Protein AF-A0A968AQL8-F1 (afdb_monomer_lite)

pLDDT: mean 82.41, std 13.38, range [47.81, 93.81]

St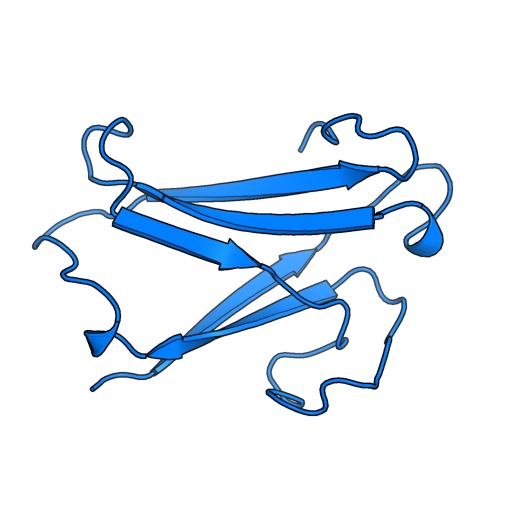ructure (mmCIF, N/CA/C/O backbone):
data_AF-A0A968AQL8-F1
#
_entry.id   AF-A0A968AQL8-F1
#
loop_
_atom_site.group_PDB
_atom_site.id
_atom_site.type_symbol
_atom_site.label_atom_id
_atom_site.label_alt_id
_atom_site.label_comp_id
_atom_site.label_asym_id
_atom_site.label_entity_id
_atom_site.label_seq_id
_atom_site.pdbx_PDB_ins_code
_atom_site.Cartn_x
_atom_site.Cartn_y
_atom_site.Cartn_z
_atom_site.occupancy
_atom_site.B_iso_or_equiv
_atom_site.auth_seq_id
_atom_site.auth_comp_id
_atom_site.auth_asym_id
_atom_site.auth_atom_id
_atom_site.pdbx_PDB_model_num
ATOM 1 N N . VAL A 1 1 ? 8.479 -11.910 -16.447 1.00 68.00 1 VAL A N 1
ATOM 2 C CA . VAL A 1 1 ? 7.707 -11.912 -15.195 1.00 68.00 1 VAL A CA 1
ATOM 3 C C . VAL A 1 1 ? 8.489 -12.411 -13.990 1.00 68.00 1 VAL A C 1
ATOM 5 O O . VAL A 1 1 ? 8.815 -13.591 -13.899 1.00 68.00 1 VAL A O 1
ATOM 8 N N . LYS A 1 2 ? 8.787 -11.506 -13.060 1.00 81.94 2 LYS A N 1
ATOM 9 C CA . LYS A 1 2 ? 9.075 -11.821 -11.658 1.00 81.94 2 LYS A CA 1
ATOM 10 C C . LYS A 1 2 ? 7.843 -11.477 -10.827 1.00 81.94 2 LYS A C 1
ATOM 12 O O . LYS A 1 2 ? 7.105 -10.562 -11.182 1.00 81.94 2 LYS A O 1
ATOM 17 N N . THR A 1 3 ? 7.646 -12.192 -9.735 1.00 85.75 3 THR A N 1
ATOM 18 C CA . THR A 1 3 ? 6.585 -11.909 -8.769 1.00 85.75 3 THR A CA 1
ATOM 19 C C . THR A 1 3 ? 7.210 -11.240 -7.557 1.00 85.75 3 THR A C 1
ATOM 21 O O . THR A 1 3 ? 8.249 -11.694 -7.075 1.00 85.75 3 THR A O 1
ATOM 24 N N . TYR A 1 4 ? 6.594 -10.159 -7.095 1.00 86.19 4 TYR A N 1
ATOM 25 C CA . TYR A 1 4 ? 7.004 -9.426 -5.908 1.00 86.19 4 TYR A CA 1
ATOM 26 C C . TYR A 1 4 ? 5.840 -9.360 -4.934 1.00 86.19 4 TYR A C 1
ATOM 28 O O . TYR A 1 4 ? 4.697 -9.181 -5.346 1.00 86.19 4 TYR A O 1
ATOM 36 N N . SER A 1 5 ? 6.153 -9.453 -3.649 1.00 87.94 5 SER A N 1
ATOM 37 C CA . SER A 1 5 ? 5.179 -9.304 -2.577 1.00 87.94 5 SER A CA 1
ATOM 38 C C . SER A 1 5 ? 5.611 -8.173 -1.665 1.00 87.94 5 SER A C 1
ATOM 40 O O . SER A 1 5 ? 6.804 -7.941 -1.451 1.00 87.94 5 SER A O 1
ATOM 42 N N . VAL A 1 6 ? 4.627 -7.461 -1.142 1.00 88.62 6 VAL A N 1
ATOM 43 C CA . VAL A 1 6 ? 4.817 -6.330 -0.246 1.00 88.62 6 VAL A CA 1
ATOM 44 C C . VAL A 1 6 ? 3.885 -6.492 0.942 1.00 88.62 6 VAL A C 1
ATOM 46 O O . VAL A 1 6 ? 2.754 -6.946 0.792 1.00 88.62 6 VAL A O 1
ATOM 49 N N . SER A 1 7 ? 4.385 -6.155 2.127 1.00 89.12 7 SER A N 1
ATOM 50 C CA . SER A 1 7 ? 3.649 -6.259 3.380 1.00 89.12 7 SER A CA 1
ATOM 51 C C . SER A 1 7 ? 3.958 -5.051 4.254 1.00 89.12 7 SER A C 1
ATOM 53 O O . SER A 1 7 ? 5.118 -4.647 4.371 1.00 89.12 7 SER A O 1
ATOM 55 N N . PHE A 1 8 ? 2.920 -4.484 4.865 1.00 88.94 8 PHE A N 1
ATOM 56 C CA . PHE A 1 8 ? 3.031 -3.414 5.847 1.00 88.94 8 PHE A CA 1
ATOM 57 C C . PHE A 1 8 ? 2.228 -3.756 7.090 1.00 88.94 8 PHE A C 1
ATOM 59 O O . PHE A 1 8 ? 1.082 -4.189 7.007 1.00 88.94 8 PHE A O 1
ATOM 66 N N . LYS A 1 9 ? 2.823 -3.491 8.254 1.00 90.00 9 LYS A N 1
ATOM 67 C CA . LYS A 1 9 ? 2.094 -3.492 9.514 1.00 90.00 9 LYS A CA 1
ATOM 68 C C . LYS A 1 9 ? 1.534 -2.100 9.771 1.00 90.00 9 LYS A C 1
ATOM 70 O O . LYS A 1 9 ? 2.304 -1.149 9.893 1.00 90.00 9 LYS A O 1
ATOM 75 N N . VAL A 1 10 ? 0.217 -2.000 9.885 1.00 89.38 10 VAL A N 1
ATOM 76 C CA . VAL A 1 10 ? -0.498 -0.757 10.172 1.00 89.38 10 VAL A CA 1
ATOM 77 C C . VAL A 1 10 ? -1.156 -0.873 11.539 1.00 89.38 10 VAL A C 1
ATOM 79 O O . VAL A 1 10 ? -1.738 -1.895 11.894 1.00 89.38 10 VAL A O 1
ATOM 82 N N . THR A 1 11 ? -1.046 0.185 12.334 1.00 89.75 11 THR A N 1
ATOM 83 C CA . THR A 1 11 ? -1.687 0.270 13.647 1.00 89.75 11 THR A CA 1
ATOM 84 C C . THR A 1 11 ? -2.521 1.531 13.725 1.00 89.75 11 THR A C 1
ATOM 86 O O . THR A 1 11 ? -2.038 2.605 13.372 1.00 89.75 11 THR A O 1
ATOM 89 N N . HIS A 1 12 ? -3.734 1.411 14.253 1.00 89.00 12 HIS A N 1
ATOM 90 C CA . HIS A 1 12 ? -4.630 2.535 14.479 1.00 89.00 12 HIS A CA 1
ATOM 91 C C . HIS A 1 12 ? -5.075 2.577 15.951 1.00 89.00 12 HIS A C 1
ATOM 93 O O . HIS A 1 12 ? -5.325 1.512 16.525 1.00 89.00 12 HIS A O 1
ATOM 99 N N . PRO A 1 13 ? -5.195 3.759 16.593 1.00 90.19 13 PRO A N 1
ATOM 100 C CA . PRO A 1 13 ? -5.594 3.856 18.001 1.00 90.19 13 PRO A CA 1
ATOM 101 C C . PRO A 1 13 ? -6.950 3.219 18.329 1.00 90.19 13 PRO A C 1
ATOM 103 O O . PRO A 1 13 ? -7.132 2.724 19.438 1.00 90.19 13 PRO A O 1
ATOM 106 N N . ALA A 1 14 ? -7.886 3.206 17.375 1.00 89.81 14 ALA A N 1
ATOM 107 C CA . ALA A 1 14 ? -9.187 2.546 17.521 1.00 89.81 14 ALA A CA 1
ATOM 108 C C . ALA A 1 14 ? -9.179 1.054 17.117 1.00 89.81 14 ALA A C 1
ATOM 110 O O . ALA A 1 14 ? -10.223 0.410 17.137 1.00 89.81 14 ALA A O 1
ATOM 111 N N . GLY A 1 15 ? -8.012 0.492 16.782 1.00 88.50 15 GLY A N 1
ATOM 112 C CA . GLY A 1 15 ? -7.858 -0.878 16.286 1.00 88.50 15 GLY A CA 1
ATOM 113 C C . GLY A 1 15 ? -7.846 -0.971 14.758 1.00 88.50 15 GLY A C 1
ATOM 114 O O . GLY A 1 15 ? -8.182 -0.012 14.069 1.00 88.50 15 GLY A O 1
ATOM 115 N N . VAL A 1 16 ? -7.433 -2.132 14.235 1.00 87.62 16 V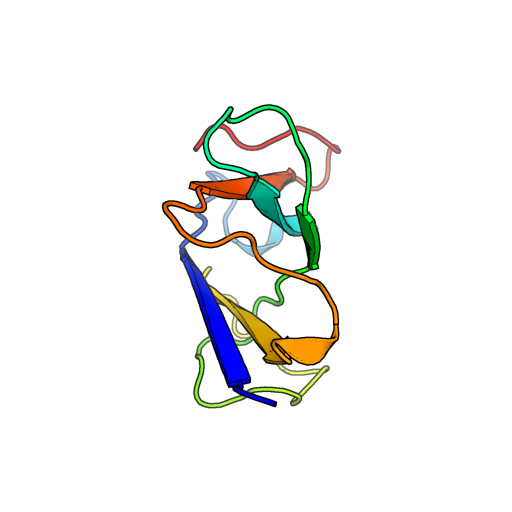AL A N 1
ATOM 116 C CA . VAL A 1 16 ? -7.291 -2.387 12.785 1.00 87.62 16 VAL A CA 1
ATOM 117 C C . VAL A 1 16 ? -8.596 -2.198 12.011 1.00 87.62 16 VAL A C 1
ATOM 119 O O . VAL A 1 16 ? -8.559 -1.723 10.888 1.00 87.62 16 VAL A O 1
ATOM 122 N N . ASP A 1 17 ? -9.742 -2.463 12.643 1.00 86.50 17 ASP A N 1
ATOM 123 C CA . ASP A 1 17 ? -11.069 -2.288 12.037 1.00 86.50 17 ASP A CA 1
ATOM 124 C C . ASP A 1 17 ? -11.372 -0.834 11.636 1.00 86.50 17 ASP A C 1
ATOM 126 O O . ASP A 1 17 ? -12.268 -0.595 10.836 1.00 86.50 17 ASP A O 1
ATOM 130 N N . ALA A 1 18 ? -10.639 0.135 12.188 1.00 90.44 18 ALA A N 1
ATOM 131 C CA . ALA A 1 18 ? -10.765 1.544 11.829 1.00 90.44 18 ALA A CA 1
ATOM 132 C C . ALA A 1 18 ? -9.815 1.967 10.691 1.00 90.44 18 ALA A C 1
ATOM 134 O O . ALA A 1 18 ? -9.794 3.140 10.321 1.00 90.44 18 ALA A O 1
ATOM 135 N N . VAL A 1 19 ? -9.024 1.038 10.142 1.00 89.88 19 VAL A N 1
ATOM 136 C CA . VAL A 1 19 ? -8.270 1.233 8.898 1.00 89.88 19 VAL A CA 1
ATOM 137 C C . VAL A 1 19 ? -9.199 0.892 7.733 1.00 89.88 19 VAL A C 1
ATOM 139 O O . VAL A 1 19 ? -9.587 -0.258 7.565 1.00 89.88 19 VAL A O 1
ATOM 142 N N . ASP A 1 20 ? -9.549 1.890 6.928 1.00 89.06 20 ASP A N 1
ATOM 143 C CA . ASP A 1 20 ? -10.445 1.747 5.774 1.00 89.06 20 ASP A CA 1
ATOM 144 C C . ASP A 1 20 ? -9.715 1.141 4.573 1.00 89.06 20 ASP A C 1
ATOM 146 O O . ASP A 1 20 ? -10.194 0.214 3.921 1.00 89.06 20 ASP A O 1
ATOM 150 N N . SER A 1 21 ? -8.518 1.650 4.281 1.00 89.94 21 SER A N 1
ATOM 151 C CA . SER A 1 21 ? -7.713 1.154 3.170 1.00 89.94 21 SER A CA 1
ATOM 152 C C . SER A 1 21 ? -6.227 1.394 3.381 1.00 89.94 21 SER A C 1
ATOM 154 O O . SER A 1 21 ? -5.800 2.340 4.049 1.00 89.94 21 SER A O 1
ATOM 156 N N . VAL A 1 22 ? -5.421 0.523 2.778 1.00 91.31 22 VAL A N 1
ATOM 157 C CA . VAL A 1 22 ? -3.969 0.667 2.716 1.00 91.31 22 VAL A CA 1
ATOM 158 C C . VAL A 1 22 ? -3.543 0.532 1.265 1.00 91.31 22 VAL A C 1
ATOM 160 O O . VAL A 1 22 ? -3.997 -0.354 0.548 1.00 91.31 22 VAL A O 1
ATOM 163 N N . SER A 1 23 ? -2.664 1.414 0.817 1.00 92.94 23 SER A N 1
ATOM 164 C CA . SER A 1 23 ? -2.065 1.355 -0.507 1.00 92.94 23 SER A CA 1
ATOM 165 C C . SER A 1 23 ? -0.569 1.576 -0.422 1.00 92.94 23 SER A C 1
ATOM 167 O O . SER A 1 23 ? -0.045 2.186 0.513 1.00 92.94 23 SER A O 1
ATOM 169 N N . VAL A 1 24 ? 0.132 1.113 -1.444 1.00 93.00 24 VAL A N 1
ATOM 170 C CA . VAL A 1 24 ? 1.553 1.356 -1.609 1.00 93.00 24 VAL A CA 1
ATOM 171 C C . VAL A 1 24 ? 1.825 1.948 -2.977 1.00 93.00 24 VAL A C 1
ATOM 173 O O . VAL A 1 24 ? 1.322 1.468 -3.992 1.00 93.00 24 VAL A O 1
ATOM 176 N N . THR A 1 25 ? 2.651 2.987 -2.982 1.00 93.62 25 THR A N 1
ATOM 177 C CA . THR A 1 25 ? 3.117 3.670 -4.180 1.00 93.62 25 THR A CA 1
ATOM 178 C C . THR A 1 25 ? 4.617 3.461 -4.323 1.00 93.62 25 THR A C 1
ATOM 180 O O . THR A 1 25 ? 5.400 3.790 -3.429 1.00 93.62 25 THR A O 1
ATOM 183 N N . PHE A 1 26 ? 5.021 2.917 -5.464 1.00 92.44 26 PHE A N 1
ATOM 184 C CA . PHE A 1 26 ? 6.409 2.817 -5.888 1.00 92.44 26 PHE A CA 1
ATOM 185 C C . PHE A 1 26 ? 6.778 4.102 -6.617 1.00 92.44 26 PHE A C 1
ATOM 187 O O . PHE A 1 26 ? 6.105 4.485 -7.576 1.00 92.44 26 PHE A O 1
ATOM 194 N N . VAL A 1 27 ? 7.850 4.756 -6.184 1.00 93.44 27 VAL A N 1
ATOM 195 C CA . VAL A 1 27 ? 8.353 5.984 -6.802 1.00 93.44 27 VAL A CA 1
ATOM 196 C C . VAL A 1 27 ? 9.783 5.796 -7.290 1.00 93.44 27 VAL A C 1
ATOM 198 O O . VAL A 1 27 ? 10.568 5.039 -6.712 1.00 93.44 27 VAL A O 1
ATOM 201 N N . GLY A 1 28 ? 10.116 6.471 -8.387 1.00 91.81 28 GLY A N 1
ATOM 202 C CA . GLY A 1 28 ? 11.459 6.481 -8.951 1.00 91.81 28 GLY A CA 1
ATOM 203 C C . GLY A 1 28 ? 12.490 7.073 -7.992 1.00 91.81 28 GLY A C 1
ATOM 204 O O . GLY A 1 28 ? 12.163 7.624 -6.939 1.00 91.81 28 GLY A O 1
ATOM 205 N N . SER A 1 29 ? 13.764 6.987 -8.371 1.00 91.38 29 SER A N 1
ATOM 206 C CA . SER A 1 29 ? 14.880 7.460 -7.543 1.00 91.38 29 SER A CA 1
ATOM 207 C C . SER A 1 29 ? 14.831 8.963 -7.227 1.00 91.38 29 SER A C 1
ATOM 209 O O . SER A 1 29 ? 15.476 9.429 -6.292 1.00 91.38 29 SER A O 1
ATOM 211 N N . ASP A 1 30 ? 14.076 9.727 -8.016 1.00 90.50 30 ASP A N 1
ATOM 212 C CA . ASP A 1 30 ? 13.796 11.150 -7.816 1.00 90.50 30 ASP A CA 1
ATOM 213 C C . ASP A 1 30 ? 12.743 11.424 -6.724 1.00 90.50 30 ASP A C 1
ATOM 215 O O . ASP A 1 30 ? 12.498 12.581 -6.394 1.00 90.50 30 ASP A O 1
ATOM 219 N N . GLN A 1 31 ? 12.114 10.373 -6.183 1.00 88.00 31 GLN A N 1
ATOM 220 C CA . GLN A 1 31 ? 11.004 10.411 -5.225 1.00 88.00 31 GLN A CA 1
ATOM 221 C C . GLN A 1 31 ? 9.778 11.206 -5.708 1.00 88.00 31 GLN A C 1
ATOM 223 O O . GLN A 1 31 ? 8.919 11.564 -4.902 1.00 88.00 31 GLN A O 1
ATOM 228 N N . SER A 1 32 ? 9.683 11.478 -7.013 1.00 88.38 32 SER A N 1
ATOM 229 C CA . SER A 1 32 ? 8.624 12.308 -7.601 1.00 88.38 32 SER A CA 1
ATOM 230 C C . SER A 1 32 ? 7.852 11.594 -8.704 1.00 88.38 32 SER A C 1
ATOM 232 O O . SER A 1 32 ? 6.655 11.822 -8.867 1.00 88.38 32 SER A O 1
ATOM 234 N N . THR A 1 33 ? 8.512 10.686 -9.424 1.00 90.38 33 THR A N 1
ATOM 235 C CA . THR A 1 33 ? 7.881 9.905 -10.484 1.00 90.38 33 THR A CA 1
ATOM 236 C C . THR A 1 33 ? 7.174 8.696 -9.885 1.00 90.38 33 THR A C 1
ATOM 238 O O . THR A 1 33 ? 7.829 7.763 -9.425 1.00 90.38 33 THR A O 1
ATOM 241 N N . GLU A 1 34 ? 5.844 8.680 -9.914 1.00 92.31 34 GLU A N 1
ATOM 242 C CA . GLU A 1 34 ? 5.055 7.496 -9.569 1.00 92.31 34 GLU A CA 1
ATOM 243 C C . GLU A 1 34 ? 5.183 6.422 -10.660 1.00 92.31 34 GLU A C 1
ATOM 245 O O . GLU A 1 34 ? 4.964 6.686 -11.841 1.00 92.31 34 GLU A O 1
ATOM 250 N N . LEU A 1 35 ? 5.556 5.206 -10.257 1.00 91.44 35 LEU A N 1
ATOM 251 C CA . LEU A 1 35 ? 5.766 4.067 -11.154 1.00 91.44 35 LEU A CA 1
ATOM 252 C C . LEU A 1 35 ? 4.603 3.074 -11.110 1.00 91.44 35 LEU A C 1
ATOM 254 O O . LEU A 1 35 ? 4.258 2.468 -12.124 1.00 91.44 35 LEU A O 1
ATOM 258 N N . LEU A 1 36 ? 4.043 2.854 -9.922 1.00 92.00 36 LEU A N 1
ATOM 259 C CA . LEU A 1 36 ? 2.968 1.899 -9.675 1.00 92.00 36 LEU A CA 1
ATOM 260 C C . LEU A 1 36 ? 2.312 2.219 -8.335 1.00 92.00 36 LEU A C 1
ATOM 262 O O . LEU A 1 36 ? 3.019 2.417 -7.350 1.00 92.00 36 LEU A O 1
ATOM 266 N N . THR A 1 37 ? 0.986 2.169 -8.287 1.00 92.44 37 THR A N 1
ATOM 267 C CA . THR A 1 37 ? 0.225 2.161 -7.036 1.00 92.44 37 THR A CA 1
ATOM 268 C C . THR A 1 37 ? -0.658 0.925 -6.994 1.00 92.44 37 THR A C 1
ATOM 270 O O . THR A 1 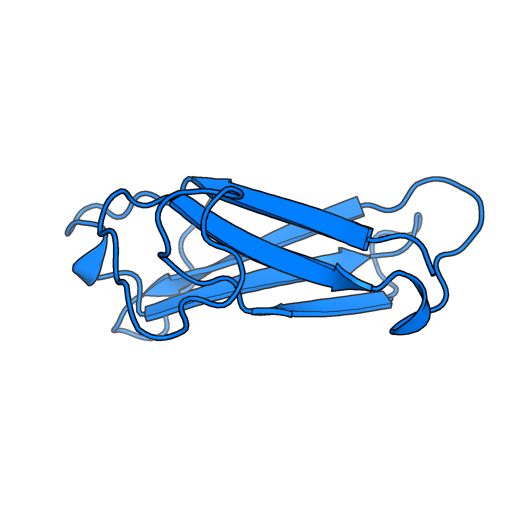37 ? -1.344 0.617 -7.969 1.00 92.44 37 THR A O 1
ATOM 273 N N . ILE A 1 38 ? -0.631 0.214 -5.869 1.00 91.62 38 ILE A N 1
ATOM 274 C CA . ILE A 1 38 ? -1.480 -0.955 -5.613 1.00 91.62 38 ILE A CA 1
ATOM 275 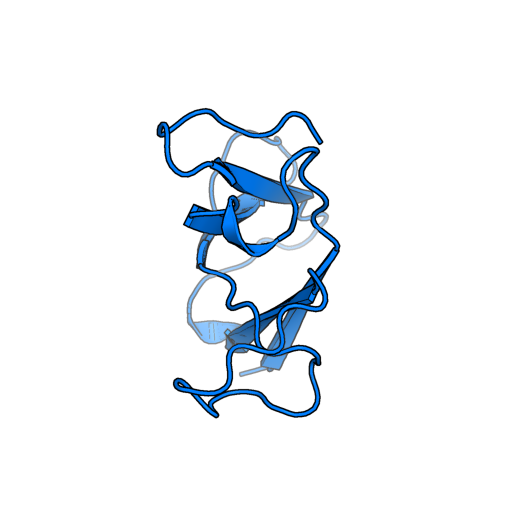C C . ILE A 1 38 ? -2.113 -0.844 -4.223 1.00 91.62 38 ILE A C 1
ATOM 277 O O . ILE A 1 38 ? -1.495 -0.321 -3.294 1.00 91.62 38 ILE A O 1
ATOM 281 N N . GLY A 1 39 ? -3.348 -1.326 -4.085 1.00 89.94 39 GLY A N 1
ATOM 282 C CA . GLY A 1 39 ? -3.985 -1.521 -2.778 1.00 89.94 39 GLY A CA 1
ATOM 283 C C . GLY A 1 39 ? -3.377 -2.718 -2.050 1.00 89.94 39 GLY A C 1
ATOM 284 O O . GLY A 1 39 ? -2.831 -3.606 -2.696 1.00 89.94 39 GLY A O 1
ATOM 285 N N . LEU A 1 40 ? -3.452 -2.741 -0.726 1.00 88.94 40 LEU A N 1
ATOM 286 C CA . LEU A 1 40 ? -3.067 -3.865 0.122 1.00 88.94 40 LEU A CA 1
ATOM 287 C C . LEU A 1 40 ? -4.292 -4.357 0.894 1.00 88.94 40 LEU A C 1
ATOM 289 O O . LEU A 1 40 ? -5.181 -3.566 1.208 1.00 88.94 40 LEU A O 1
ATOM 293 N N . TYR A 1 41 ? -4.312 -5.643 1.219 1.00 85.81 41 TYR A N 1
ATOM 294 C CA . TYR A 1 41 ? -5.439 -6.306 1.869 1.00 85.81 41 TYR A CA 1
ATOM 295 C C . TYR A 1 41 ? -5.028 -6.816 3.245 1.00 85.81 41 TYR A C 1
ATOM 297 O O . TYR A 1 41 ? -3.913 -7.301 3.396 1.00 85.81 41 TYR A O 1
ATOM 305 N N . ASP A 1 42 ? -5.910 -6.695 4.238 1.00 81.94 42 ASP A N 1
ATOM 306 C CA . ASP A 1 42 ? -5.711 -7.217 5.601 1.00 81.94 42 ASP A CA 1
ATOM 307 C C . ASP A 1 42 ? -5.897 -8.744 5.623 1.00 81.94 42 ASP A C 1
ATOM 309 O O . ASP A 1 42 ? -6.848 -9.255 6.206 1.00 81.94 42 ASP A O 1
ATOM 313 N N . ASP A 1 43 ? -5.034 -9.469 4.912 1.00 72.25 43 ASP A N 1
ATOM 314 C CA . ASP A 1 43 ? -5.104 -10.920 4.692 1.00 72.25 43 ASP A CA 1
ATOM 315 C C . ASP A 1 43 ? -4.162 -11.729 5.602 1.00 72.25 43 ASP A C 1
ATOM 317 O O . ASP A 1 43 ? -4.131 -12.960 5.558 1.00 72.25 43 ASP A O 1
ATOM 321 N N . GLY A 1 44 ? -3.425 -11.052 6.487 1.00 56.19 44 GLY A N 1
ATOM 322 C CA . GLY A 1 44 ? -2.702 -11.655 7.607 1.00 56.19 44 GLY A CA 1
ATOM 323 C C . GLY A 1 44 ? -1.425 -12.423 7.278 1.00 56.19 44 GLY A C 1
ATOM 324 O O . GLY A 1 44 ? -0.724 -12.846 8.196 1.00 56.19 44 GLY A O 1
ATOM 325 N N . SER A 1 45 ? -1.064 -12.613 6.005 1.00 56.25 45 SER A N 1
ATOM 326 C CA . SER A 1 45 ? 0.272 -13.080 5.601 1.00 56.25 45 SER A CA 1
ATOM 327 C C . SER A 1 45 ? 0.441 -13.113 4.080 1.00 56.25 45 SER A C 1
ATOM 329 O O . SER A 1 45 ? -0.488 -13.404 3.334 1.00 56.25 45 SER A O 1
ATOM 331 N N . ILE A 1 46 ? 1.703 -13.005 3.646 1.00 52.31 46 ILE A N 1
ATOM 332 C CA . ILE A 1 46 ? 2.185 -13.354 2.298 1.00 52.31 46 ILE A CA 1
ATOM 333 C C . ILE A 1 46 ? 1.853 -14.797 1.870 1.00 52.31 46 ILE A C 1
ATOM 335 O O . ILE A 1 46 ? 1.968 -15.117 0.690 1.00 52.31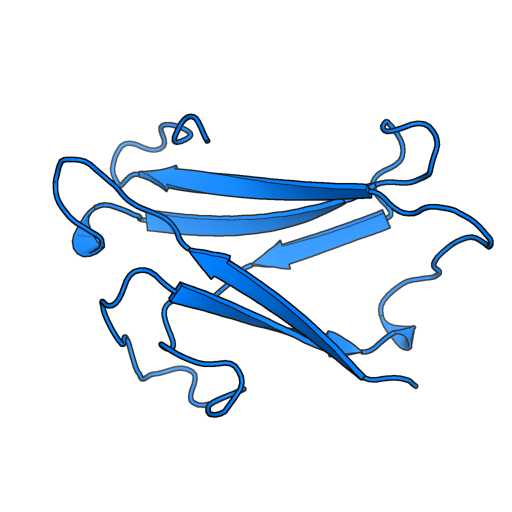 46 ILE A O 1
ATOM 339 N N . ASP A 1 47 ? 1.486 -15.669 2.814 1.00 48.66 47 ASP A N 1
ATOM 340 C CA . ASP A 1 47 ? 1.161 -17.080 2.573 1.00 48.66 47 ASP A CA 1
ATOM 341 C C . ASP A 1 47 ? -0.291 -17.307 2.106 1.00 48.66 47 ASP A C 1
ATOM 343 O O . ASP A 1 47 ? -0.616 -18.417 1.681 1.00 48.66 47 ASP A O 1
ATOM 347 N N . HIS A 1 48 ? -1.136 -16.264 2.120 1.00 50.91 48 HIS A N 1
ATOM 348 C CA . HIS A 1 48 ? -2.528 -16.293 1.644 1.00 50.91 48 HIS A CA 1
ATOM 349 C C . HIS A 1 48 ? -2.812 -15.345 0.453 1.00 50.91 48 HIS A C 1
ATOM 351 O O . HIS A 1 48 ? -3.848 -14.679 0.427 1.00 50.91 48 HIS A O 1
ATOM 357 N N . PRO A 1 49 ? -1.932 -15.254 -0.569 1.00 48.38 49 PRO A N 1
ATOM 358 C CA . PRO A 1 49 ? -2.139 -14.322 -1.665 1.00 48.38 49 PRO A CA 1
ATOM 359 C C . PRO A 1 49 ? -3.329 -14.782 -2.520 1.00 48.38 49 PRO A C 1
ATOM 361 O O . PRO A 1 49 ? -3.267 -15.828 -3.169 1.00 48.38 49 PRO A O 1
ATOM 364 N N . GLY A 1 50 ? -4.390 -13.973 -2.560 1.00 48.00 50 GLY A N 1
ATOM 365 C CA . GLY A 1 50 ? -5.570 -14.217 -3.398 1.00 48.00 50 GLY A CA 1
ATOM 366 C C . GLY A 1 50 ? -6.723 -14.949 -2.713 1.00 48.00 50 GLY A C 1
ATOM 367 O O . GLY A 1 50 ? -7.600 -15.450 -3.415 1.00 48.00 50 GLY A O 1
ATOM 368 N N . ASP A 1 51 ? -6.748 -15.001 -1.377 1.00 51.06 51 ASP A N 1
ATOM 369 C CA . ASP A 1 51 ? -7.932 -15.485 -0.661 1.00 51.06 51 ASP A CA 1
ATOM 370 C C . ASP A 1 51 ? -9.107 -14.488 -0.715 1.00 51.06 51 ASP A C 1
ATOM 372 O O . ASP A 1 51 ? -10.206 -14.908 -0.375 1.00 51.06 51 ASP A O 1
ATOM 376 N N . ASP A 1 52 ? -8.905 -13.230 -1.166 1.00 49.12 52 ASP A N 1
ATOM 377 C CA . ASP A 1 52 ? -9.884 -12.153 -1.491 1.00 49.12 52 ASP A CA 1
ATOM 378 C C . ASP A 1 52 ? -11.061 -11.919 -0.490 1.00 49.12 52 ASP A C 1
ATOM 380 O O . ASP A 1 52 ? -11.891 -11.036 -0.706 1.00 49.12 52 ASP A O 1
ATOM 384 N N . ASP A 1 53 ? -11.134 -12.673 0.613 1.00 47.81 53 ASP A N 1
ATOM 385 C CA . ASP A 1 53 ? -12.289 -12.839 1.514 1.00 47.81 53 ASP A CA 1
ATOM 386 C C . ASP A 1 53 ? -11.869 -13.171 2.970 1.00 47.81 53 ASP A C 1
ATOM 388 O O . ASP A 1 53 ? -12.708 -13.296 3.863 1.00 47.81 53 ASP A O 1
ATOM 392 N N . VAL A 1 54 ? -10.566 -13.304 3.266 1.00 56.56 54 VAL A N 1
ATOM 393 C CA . VAL A 1 54 ? -10.082 -13.533 4.641 1.00 56.56 54 VAL A CA 1
ATOM 394 C C . VAL A 1 54 ? -9.554 -12.227 5.219 1.00 56.56 54 VAL A C 1
ATOM 396 O O . VAL A 1 54 ? -8.409 -11.860 4.996 1.00 56.56 54 VAL A O 1
ATOM 399 N N . ILE A 1 55 ? -10.394 -11.532 5.988 1.00 67.88 55 ILE A N 1
ATOM 400 C CA . ILE A 1 55 ? -9.954 -10.404 6.817 1.00 67.88 55 ILE A CA 1
ATOM 401 C C . ILE A 1 55 ? -9.296 -10.978 8.078 1.00 67.88 55 ILE A C 1
ATOM 403 O O . ILE A 1 55 ? -9.987 -11.487 8.967 1.00 67.88 55 ILE A O 1
ATOM 407 N N . ALA A 1 56 ? -7.969 -10.918 8.157 1.00 71.75 56 ALA A N 1
ATOM 408 C CA . ALA A 1 56 ? -7.190 -11.455 9.268 1.00 71.75 56 ALA A CA 1
ATOM 409 C C . ALA A 1 56 ? -7.289 -10.606 10.542 1.00 71.75 56 ALA A C 1
ATOM 411 O O . ALA A 1 56 ? -7.209 -11.155 11.646 1.00 71.75 56 ALA A O 1
ATOM 412 N N . LYS A 1 57 ? -7.498 -9.288 10.410 1.00 80.38 57 LYS A N 1
ATOM 413 C CA . LYS A 1 57 ? -7.572 -8.338 11.530 1.00 80.38 57 LYS A CA 1
ATOM 414 C C . LYS A 1 57 ? -6.342 -8.362 12.432 1.00 80.38 57 LYS A C 1
ATOM 416 O O . LYS A 1 57 ? -6.431 -8.112 13.638 1.00 80.38 57 LYS A O 1
ATOM 421 N N . ASP A 1 58 ? -5.180 -8.657 11.866 1.00 80.50 58 ASP A N 1
ATOM 422 C CA . ASP A 1 58 ? -3.903 -8.633 12.577 1.00 80.50 58 ASP A CA 1
ATOM 423 C C . ASP A 1 58 ? -3.092 -7.358 12.281 1.00 80.50 58 ASP A C 1
ATOM 425 O O . ASP A 1 58 ? -2.046 -7.117 12.901 1.00 80.50 58 ASP A O 1
ATOM 429 N N . GLY A 1 59 ? -3.614 -6.503 11.393 1.00 86.25 59 GLY A N 1
ATOM 430 C CA . GLY A 1 59 ? -2.995 -5.251 10.980 1.00 86.25 59 GLY A CA 1
ATOM 431 C C . GLY A 1 59 ? -1.852 -5.453 9.996 1.00 86.25 59 GLY A C 1
ATOM 432 O O . GLY A 1 59 ? -1.051 -4.532 9.820 1.00 86.25 59 GLY A O 1
ATOM 433 N N . ILE A 1 60 ? -1.731 -6.639 9.396 1.00 88.25 60 ILE A N 1
ATOM 434 C CA . ILE A 1 60 ? -0.754 -6.948 8.359 1.00 88.25 60 ILE A CA 1
ATOM 435 C C . ILE A 1 60 ? -1.461 -6.893 7.010 1.00 88.25 60 ILE A C 1
ATOM 437 O O . ILE A 1 60 ? -2.242 -7.766 6.649 1.00 88.25 60 ILE A O 1
ATOM 441 N N . PHE A 1 61 ? -1.118 -5.865 6.239 1.00 88.06 61 PHE A N 1
ATOM 442 C CA . PHE A 1 61 ? -1.681 -5.636 4.920 1.00 88.06 61 PHE A CA 1
ATOM 443 C C . PHE A 1 61 ? -0.704 -6.106 3.850 1.00 88.06 61 PHE A C 1
ATOM 445 O O . PHE A 1 61 ? 0.436 -5.624 3.822 1.00 88.06 61 PHE A O 1
ATOM 452 N N . THR A 1 62 ? -1.120 -7.016 2.966 1.00 88.31 62 THR A N 1
ATOM 453 C CA . THR A 1 62 ? -0.255 -7.565 1.916 1.00 88.31 62 THR A CA 1
ATOM 454 C C . THR A 1 62 ? -0.852 -7.469 0.514 1.00 88.31 62 THR A C 1
ATOM 456 O O . THR A 1 62 ? -2.049 -7.261 0.323 1.00 88.31 62 THR A O 1
ATOM 459 N N . ASN A 1 63 ? 0.021 -7.515 -0.496 1.00 87.62 63 ASN A N 1
ATOM 460 C CA . ASN A 1 63 ? -0.362 -7.774 -1.882 1.00 87.62 63 ASN A CA 1
ATOM 461 C C . ASN A 1 63 ? 0.830 -8.367 -2.648 1.00 87.62 63 ASN A C 1
ATOM 463 O O . ASN A 1 63 ? 1.999 -8.131 -2.319 1.00 87.62 63 ASN A O 1
ATOM 467 N N . THR A 1 64 ? 0.528 -9.116 -3.702 1.00 86.88 64 THR A N 1
ATOM 468 C CA . THR A 1 64 ? 1.484 -9.682 -4.642 1.00 86.88 64 THR A CA 1
ATOM 469 C C . THR A 1 64 ? 1.213 -9.153 -6.048 1.00 86.88 64 THR A C 1
ATOM 471 O O . THR A 1 64 ? 0.102 -9.238 -6.559 1.00 86.88 64 THR A O 1
ATOM 474 N N . PHE A 1 65 ? 2.248 -8.638 -6.709 1.00 84.94 65 PHE A N 1
ATOM 475 C CA . PHE A 1 65 ? 2.148 -8.083 -8.057 1.00 84.94 65 PHE A CA 1
ATOM 476 C C . PHE A 1 65 ? 3.216 -8.656 -8.992 1.00 84.94 65 PHE A C 1
ATOM 478 O O . PHE A 1 65 ? 4.282 -9.128 -8.581 1.00 84.94 65 PHE A O 1
ATOM 485 N N . LEU A 1 66 ? 2.917 -8.619 -10.288 1.00 85.00 66 LEU A N 1
ATOM 486 C CA . LEU A 1 66 ? 3.825 -9.066 -11.337 1.00 85.00 66 LEU A CA 1
ATOM 487 C C . LEU A 1 66 ? 4.679 -7.897 -11.817 1.00 85.00 66 LEU A C 1
ATOM 489 O O . LEU A 1 66 ? 4.161 -6.837 -12.141 1.00 85.00 66 LEU A O 1
ATOM 493 N N . SER A 1 67 ? 5.982 -8.114 -11.968 1.00 74.94 67 SER A N 1
ATOM 494 C CA . SER A 1 67 ? 6.932 -7.107 -12.457 1.00 74.94 67 SER A CA 1
ATOM 495 C C . SER A 1 67 ? 6.598 -6.536 -13.826 1.00 74.94 67 SER A C 1
ATOM 497 O O . SER A 1 67 ? 7.125 -5.498 -14.187 1.00 74.94 67 SER A O 1
ATOM 499 N N . ASP A 1 68 ? 5.785 -7.239 -14.608 1.00 75.88 68 ASP A N 1
ATOM 500 C CA . ASP A 1 68 ? 5.462 -6.859 -15.980 1.00 75.88 68 ASP A CA 1
ATOM 501 C C . ASP A 1 68 ? 4.244 -5.913 -16.020 1.00 75.88 68 ASP A C 1
ATOM 503 O O . ASP A 1 68 ? 3.901 -5.405 -17.084 1.00 75.88 68 ASP A O 1
ATOM 507 N N . SER A 1 69 ? 3.607 -5.639 -14.869 1.00 70.06 69 SER A N 1
ATOM 508 C CA . SER A 1 69 ? 2.544 -4.634 -14.754 1.00 70.06 69 SER A CA 1
ATOM 509 C C . SER A 1 69 ? 3.072 -3.195 -14.767 1.00 70.06 69 SER A C 1
ATOM 511 O O . SER A 1 69 ? 2.281 -2.273 -14.946 1.00 70.06 69 SER A O 1
ATOM 513 N N . THR A 1 70 ? 4.385 -2.982 -14.593 1.00 74.38 70 THR A N 1
ATOM 514 C CA . THR A 1 70 ? 5.030 -1.671 -14.762 1.00 74.38 70 THR A CA 1
ATOM 515 C C . THR A 1 70 ? 6.502 -1.804 -15.163 1.00 74.38 70 THR A C 1
ATOM 517 O O . THR A 1 70 ? 7.145 -2.813 -14.890 1.00 74.38 70 THR A O 1
ATOM 520 N N . ALA A 1 71 ? 7.079 -0.777 -15.785 1.00 80.88 71 ALA A N 1
ATOM 521 C CA . ALA A 1 71 ? 8.509 -0.747 -16.085 1.00 80.88 71 ALA A CA 1
ATOM 522 C C . ALA A 1 71 ? 9.280 -0.077 -14.937 1.00 80.88 71 ALA A C 1
ATOM 524 O O . ALA A 1 71 ? 9.270 1.146 -14.808 1.00 80.88 71 ALA A O 1
ATOM 525 N N . PHE A 1 72 ? 9.977 -0.867 -14.118 1.00 84.94 72 PHE A N 1
ATOM 526 C CA . PHE A 1 72 ? 10.872 -0.316 -13.100 1.00 84.94 72 PHE A CA 1
ATOM 527 C C . PHE A 1 72 ? 12.198 0.142 -13.730 1.00 84.94 72 PHE A C 1
ATOM 529 O O . PHE A 1 72 ? 12.805 -0.622 -14.490 1.00 84.94 72 PHE A O 1
ATOM 536 N N . PRO A 1 73 ? 12.671 1.364 -13.431 1.00 85.38 73 PRO A N 1
ATOM 537 C CA . PRO A 1 73 ? 13.964 1.831 -13.908 1.00 85.38 73 PRO A CA 1
ATOM 538 C C . PRO A 1 73 ? 15.104 1.026 -13.272 1.00 85.38 73 PRO A C 1
ATOM 540 O O . PRO A 1 73 ? 14.972 0.460 -12.187 1.00 85.38 73 PRO A O 1
ATOM 543 N N . VAL A 1 74 ? 16.256 0.999 -13.943 1.00 85.00 74 VAL A N 1
ATOM 544 C CA . VAL A 1 74 ? 17.487 0.484 -13.333 1.00 85.00 74 VAL A CA 1
ATOM 545 C C . VAL A 1 74 ? 17.931 1.458 -12.245 1.00 85.00 74 VAL A C 1
ATOM 547 O O . VAL A 1 74 ? 18.144 2.635 -12.531 1.00 85.00 74 VAL A O 1
ATOM 550 N N . GLY A 1 75 ? 18.114 0.955 -11.026 1.00 86.75 75 GLY A N 1
ATOM 551 C CA . GLY A 1 75 ? 18.558 1.741 -9.876 1.00 86.75 75 GLY A CA 1
ATOM 552 C C . GLY A 1 75 ? 17.617 1.593 -8.687 1.00 86.75 75 GLY A C 1
ATOM 553 O O . GLY A 1 75 ? 16.902 0.596 -8.575 1.00 86.75 75 GLY A O 1
ATOM 554 N N . ASP A 1 76 ? 17.646 2.587 -7.804 1.00 90.38 76 ASP A N 1
ATOM 555 C CA . ASP A 1 76 ? 16.824 2.602 -6.600 1.00 90.38 76 ASP A CA 1
ATOM 556 C C . ASP A 1 76 ? 15.367 2.945 -6.928 1.00 90.38 76 ASP A C 1
ATOM 558 O O . ASP A 1 76 ? 15.068 3.874 -7.684 1.00 90.38 76 ASP A O 1
ATOM 562 N N . VAL A 1 77 ? 14.460 2.199 -6.307 1.00 90.69 77 VAL A N 1
ATOM 563 C CA . VAL A 1 77 ? 13.020 2.454 -6.294 1.00 90.69 77 VAL A CA 1
ATOM 564 C C . VAL A 1 77 ? 12.625 2.616 -4.838 1.00 90.69 77 VAL A C 1
ATOM 566 O O . VAL A 1 77 ? 12.951 1.771 -4.003 1.00 90.69 77 VAL A O 1
ATOM 569 N N . PHE A 1 78 ? 11.928 3.702 -4.532 1.00 92.31 78 PHE A N 1
ATOM 570 C CA . PHE A 1 78 ? 11.420 3.957 -3.194 1.00 92.31 78 PHE A CA 1
ATOM 571 C C . PHE A 1 78 ? 9.965 3.516 -3.097 1.00 92.31 78 PHE A C 1
ATOM 573 O O . PHE A 1 78 ? 9.240 3.453 -4.089 1.00 92.31 78 PHE A O 1
ATOM 580 N N . ILE A 1 79 ? 9.539 3.202 -1.882 1.00 91.56 79 ILE A N 1
ATOM 581 C CA . ILE A 1 79 ? 8.208 2.678 -1.605 1.00 91.56 79 ILE A CA 1
ATOM 582 C C . ILE A 1 79 ? 7.582 3.549 -0.521 1.00 91.56 79 ILE A C 1
ATOM 584 O O . ILE A 1 79 ? 8.194 3.772 0.524 1.00 91.56 79 ILE A O 1
ATOM 588 N N . LYS A 1 80 ? 6.365 4.034 -0.766 1.00 91.88 80 LYS A N 1
ATOM 589 C CA . LYS A 1 80 ? 5.577 4.822 0.181 1.00 91.88 80 LYS A CA 1
ATOM 590 C C . LYS A 1 80 ? 4.259 4.111 0.464 1.00 91.88 80 LYS A C 1
ATOM 592 O O . LYS A 1 80 ? 3.432 3.981 -0.434 1.00 91.88 80 LYS A O 1
ATOM 597 N N . ALA A 1 81 ? 4.054 3.687 1.706 1.00 91.56 81 ALA A N 1
ATOM 598 C CA . ALA A 1 81 ? 2.749 3.223 2.162 1.00 91.56 81 ALA A CA 1
ATOM 599 C C . ALA A 1 81 ? 1.871 4.405 2.579 1.00 91.56 81 ALA A C 1
ATOM 601 O O . ALA A 1 81 ? 2.351 5.391 3.140 1.00 91.56 81 ALA A O 1
ATOM 602 N N . THR A 1 82 ? 0.580 4.292 2.302 1.00 93.81 82 THR A N 1
ATOM 603 C CA . THR A 1 82 ? -0.461 5.209 2.759 1.00 93.81 82 THR A CA 1
ATOM 604 C C . THR A 1 82 ? -1.579 4.370 3.352 1.00 93.81 82 THR A C 1
ATOM 606 O O . THR A 1 82 ? -2.056 3.449 2.702 1.00 93.81 82 THR A O 1
ATOM 609 N N . ALA A 1 83 ? -1.978 4.678 4.581 1.00 93.19 83 ALA A N 1
ATOM 610 C CA . ALA A 1 83 ? -3.151 4.091 5.211 1.00 93.19 83 ALA A CA 1
ATOM 611 C C . ALA A 1 83 ? -4.171 5.197 5.480 1.00 93.19 83 ALA A C 1
ATOM 613 O O . ALA A 1 83 ? -3.785 6.314 5.831 1.00 93.19 83 ALA A O 1
ATOM 614 N N . ILE A 1 84 ? -5.446 4.894 5.283 1.00 93.00 84 ILE A N 1
ATOM 615 C CA . ILE A 1 84 ? -6.573 5.813 5.439 1.00 93.00 84 ILE A CA 1
ATOM 616 C C . ILE A 1 84 ? -7.525 5.211 6.475 1.00 93.00 84 ILE A C 1
ATOM 618 O O . ILE A 1 84 ? -7.745 4.000 6.470 1.00 93.00 84 ILE A O 1
ATOM 622 N N . ASP A 1 85 ? -8.042 6.032 7.388 1.00 92.19 85 ASP A N 1
ATOM 623 C CA . ASP A 1 85 ? -9.052 5.621 8.367 1.00 92.19 85 ASP A CA 1
ATOM 624 C C . ASP A 1 85 ? -10.486 5.710 7.813 1.00 92.19 85 ASP A C 1
ATOM 626 O O . ASP A 1 85 ? -10.737 6.263 6.741 1.00 92.19 85 ASP A O 1
ATOM 630 N N . GLU A 1 86 ? -11.456 5.214 8.579 1.00 87.38 86 GLU A N 1
ATOM 631 C CA . GLU A 1 86 ? -12.892 5.302 8.2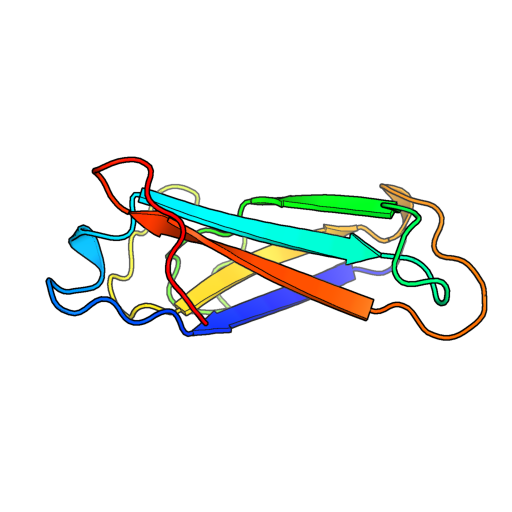51 1.00 87.38 86 GLU A CA 1
ATOM 632 C C . GLU A 1 86 ? -13.407 6.743 8.024 1.00 87.38 86 GLU A C 1
ATOM 634 O O . GLU A 1 86 ? -14.432 6.950 7.371 1.00 87.38 86 GLU A O 1
ATOM 639 N N . ASN A 1 87 ? -12.685 7.757 8.514 1.00 92.38 87 ASN A N 1
ATOM 640 C CA . ASN A 1 87 ? -12.994 9.178 8.347 1.00 92.38 87 ASN A CA 1
ATOM 641 C C . ASN A 1 87 ? -12.279 9.810 7.141 1.00 92.38 87 ASN A C 1
ATOM 643 O O . ASN A 1 87 ? -12.315 11.036 6.986 1.00 92.38 87 ASN A O 1
ATOM 647 N N . GLN A 1 88 ? -11.641 9.003 6.288 1.00 89.38 88 GLN A N 1
ATOM 648 C CA . GLN A 1 88 ? -10.842 9.439 5.139 1.00 89.38 88 GLN A CA 1
ATOM 649 C C . GLN A 1 88 ? -9.604 10.271 5.527 1.00 89.38 88 GLN A C 1
ATOM 651 O O . GLN A 1 88 ? -9.082 11.056 4.729 1.00 89.38 88 GLN A O 1
ATOM 656 N N . GLN A 1 89 ? -9.114 10.113 6.758 1.00 91.25 89 GLN A N 1
ATOM 657 C CA . GLN A 1 89 ? -7.880 10.723 7.233 1.00 91.25 89 GLN A CA 1
ATOM 658 C C . GLN A 1 89 ? -6.700 9.794 6.984 1.00 91.25 89 GLN A C 1
ATOM 660 O O . GLN A 1 89 ? -6.720 8.613 7.325 1.00 91.25 89 GLN A O 1
ATOM 665 N N . GLN A 1 90 ? -5.631 10.347 6.416 1.00 89.19 90 GLN A N 1
ATOM 666 C CA . GLN A 1 90 ? -4.385 9.611 6.280 1.00 89.19 90 GLN A CA 1
ATOM 667 C C . GLN A 1 90 ? -3.774 9.365 7.663 1.00 89.19 90 GLN A C 1
ATOM 669 O O . GLN A 1 90 ? -3.492 10.307 8.410 1.00 89.19 90 GLN A O 1
ATOM 674 N N . LEU A 1 91 ? -3.509 8.099 7.969 1.00 83.62 91 LEU A N 1
ATOM 675 C CA . LEU A 1 91 ? -2.767 7.705 9.154 1.00 83.62 91 LEU A CA 1
ATOM 676 C C . LEU A 1 91 ? -1.322 8.166 9.005 1.00 83.62 91 LEU A C 1
ATOM 678 O O . LEU A 1 91 ? -0.652 7.866 8.013 1.00 83.62 91 LEU A O 1
ATOM 682 N N . GLN A 1 92 ? -0.844 8.922 9.990 1.00 65.62 92 GLN A N 1
ATOM 683 C CA . GLN A 1 92 ? 0.571 9.255 10.058 1.00 65.62 92 GLN A CA 1
ATOM 684 C C . GLN A 1 92 ? 1.345 7.984 10.417 1.00 65.62 92 GLN A C 1
ATOM 686 O O . GLN A 1 92 ? 1.158 7.422 11.495 1.00 65.62 92 GLN A O 1
ATOM 691 N N . THR A 1 93 ? 2.161 7.527 9.468 1.00 52.97 93 THR A N 1
ATOM 692 C CA . THR A 1 93 ? 3.176 6.480 9.641 1.00 52.97 93 THR A CA 1
ATOM 693 C C . THR A 1 93 ? 4.363 6.990 10.438 1.00 52.97 93 THR A C 1
ATOM 695 O O . THR A 1 93 ? 4.802 8.122 10.119 1.00 52.97 93 THR A O 1
#

Foldseek 3Di:
DDKDKDKDQDADPVAPVQWPWKKKWKAAPVNPRTWDIDTWACQPDPVDEPPVPRNPSRRMTMYMDDCVVTDHDPDDIDMDMWIAGPVRDTDDD

Secondary structure (DSSP, 8-state):
--EEEEEEE---TT-GGGEEEEEEEEE-TTS-SEEEEEEEB--S-TTSTT-SS----SSEEEEEEEGGGS-PPSS--EEEEEEEETTSPBP--

Radius of gyration: 13.83 Å; chains: 1; bounding box: 32×29×34 Å

Sequence (93 aa):
VKTYSVSFKVTHPAGVDAVDSVSVTFVGSDQSTELLTIGLYDDGSIDHPGDDDVIAKDGIFTNTFLSDSTAFPVGDVFIKATAIDENQQQLQT